Protein AF-A0A8J5FJ52-F1 (afdb_monomer_lite)

pLDDT: mean 80.41, std 10.08, range [41.19, 94.12]

Sequence (96 aa):
MLQAAAGYVKFMQAQVGLLGLFGGPIKDWIAPLEIERRTRVLMSSIQVQEQLAAEGRCVAPREVVKTMVKDGDIMSNLAIACDLTRFIELINIGLH

Foldseek 3Di:
DVVLVVLLVVLVVVLVVQLVVCVDPQPPDPDDPVLNVVSVVCSPDPVSSVVCSVVVHDDHDPVSLVSCQVDPVQCVDPVSVVVSVVVVVVVVVDPD

Radius of gyration: 14.23 Å; chains: 1; bounding box: 29×28×34 Å

Organism: Zingiber officinale (NCBI:txid94328)

Structure (mmCIF, N/CA/C/O backbone):
data_AF-A0A8J5FJ52-F1
#
_entry.id   AF-A0A8J5FJ52-F1
#
loop_
_atom_site.group_PDB
_atom_site.id
_atom_site.type_symbol
_atom_site.label_atom_id
_atom_site.label_alt_id
_atom_site.label_comp_id
_atom_site.label_asym_id
_atom_site.label_entity_id
_atom_site.label_seq_id
_atom_site.pdbx_PDB_ins_code
_atom_site.Cartn_x
_atom_site.Cartn_y
_atom_site.Cartn_z
_atom_site.occupancy
_atom_site.B_iso_or_equiv
_atom_site.auth_seq_id
_atom_site.auth_comp_id
_atom_site.auth_asym_id
_atom_site.auth_atom_id
_atom_site.pdbx_PDB_model_num
ATOM 1 N N . MET A 1 1 ? -16.257 -7.212 18.310 1.00 64.31 1 MET A N 1
ATOM 2 C CA . MET A 1 1 ? -14.977 -6.604 18.749 1.00 64.31 1 MET A CA 1
ATOM 3 C C . MET A 1 1 ? -13.769 -7.261 18.084 1.00 64.31 1 MET A C 1
ATOM 5 O O . MET A 1 1 ? -13.046 -6.566 17.386 1.00 64.31 1 MET A O 1
ATOM 9 N N . LEU A 1 2 ? -13.583 -8.584 18.201 1.00 71.06 2 LEU A N 1
ATOM 10 C CA . LEU A 1 2 ? -12.431 -9.294 17.610 1.00 71.06 2 LEU A CA 1
ATOM 11 C C . LEU A 1 2 ? -12.312 -9.157 16.079 1.00 71.06 2 LEU A C 1
ATOM 13 O O . LEU A 1 2 ? -11.214 -8.975 15.568 1.00 71.06 2 LEU A O 1
ATOM 17 N N . GLN A 1 3 ? -13.429 -9.178 15.346 1.00 73.12 3 GLN A N 1
ATOM 18 C CA . GLN A 1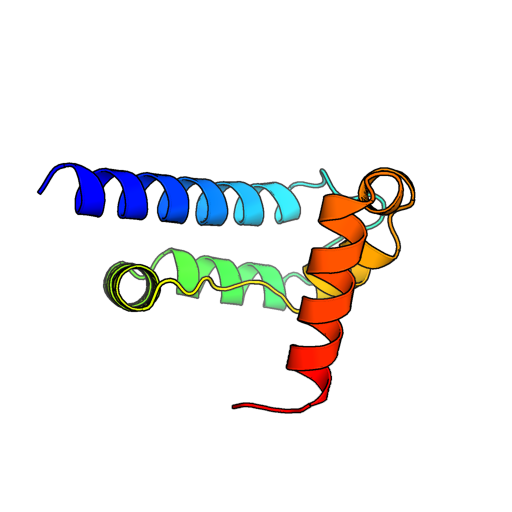 3 ? -13.420 -9.042 13.882 1.00 73.12 3 GLN A CA 1
ATOM 19 C C . GLN A 1 3 ? -12.954 -7.653 13.408 1.00 73.12 3 GLN A C 1
ATOM 21 O O . GLN A 1 3 ? -12.203 -7.558 12.442 1.00 73.12 3 GLN A O 1
ATOM 26 N N . ALA A 1 4 ? -13.343 -6.588 14.117 1.00 74.56 4 ALA A N 1
ATOM 27 C CA . ALA A 1 4 ? -12.885 -5.228 13.827 1.00 74.56 4 ALA A CA 1
ATOM 28 C C . ALA A 1 4 ? -11.383 -5.072 14.122 1.00 74.56 4 ALA A C 1
ATOM 30 O O . ALA A 1 4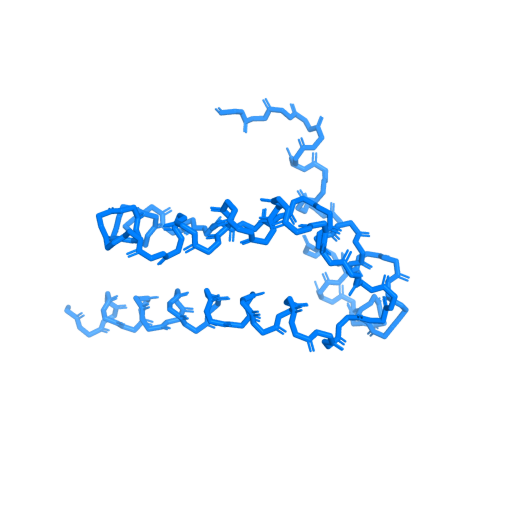 ? -10.647 -4.523 13.306 1.00 74.56 4 ALA A O 1
ATOM 31 N N . ALA A 1 5 ? -10.909 -5.645 15.234 1.00 78.25 5 ALA A N 1
ATOM 32 C CA . ALA A 1 5 ? -9.485 -5.678 15.564 1.00 78.25 5 ALA A CA 1
ATOM 33 C C . ALA A 1 5 ? -8.665 -6.456 14.518 1.00 78.25 5 ALA A C 1
ATOM 35 O O . ALA A 1 5 ? -7.605 -6.001 14.100 1.00 78.25 5 ALA A O 1
ATOM 36 N N . ALA A 1 6 ? -9.178 -7.591 14.030 1.00 81.25 6 ALA A N 1
ATOM 37 C CA . ALA A 1 6 ? -8.538 -8.353 12.959 1.00 81.25 6 ALA A CA 1
ATOM 38 C C . ALA A 1 6 ? -8.458 -7.561 11.640 1.00 81.25 6 ALA A C 1
ATOM 40 O O . ALA A 1 6 ? -7.447 -7.633 10.942 1.00 81.25 6 ALA A O 1
ATOM 41 N N . GLY A 1 7 ? -9.495 -6.781 11.311 1.00 81.38 7 GLY A N 1
ATOM 42 C CA . GLY A 1 7 ? -9.478 -5.863 10.168 1.00 81.38 7 GLY A CA 1
ATOM 43 C C . GLY A 1 7 ? -8.395 -4.790 10.303 1.00 81.38 7 GLY A C 1
ATOM 44 O O . GLY A 1 7 ? -7.610 -4.590 9.379 1.00 81.38 7 GLY A O 1
ATOM 45 N N . TYR A 1 8 ? -8.288 -4.177 11.484 1.00 81.81 8 TYR A N 1
ATOM 46 C CA . TYR A 1 8 ? -7.271 -3.165 11.768 1.00 81.81 8 TYR A CA 1
ATOM 47 C C . TYR A 1 8 ? -5.840 -3.717 11.667 1.00 81.81 8 TYR A C 1
ATOM 49 O O . TYR A 1 8 ? -4.966 -3.083 11.081 1.00 81.81 8 TYR A O 1
ATOM 57 N N . VAL A 1 9 ? -5.599 -4.938 12.160 1.00 85.56 9 VAL A N 1
ATOM 58 C CA . VAL A 1 9 ? -4.291 -5.603 12.027 1.00 85.56 9 VAL A CA 1
ATOM 59 C C . VAL A 1 9 ? -3.931 -5.832 10.558 1.00 85.56 9 VAL A C 1
ATOM 61 O O . VAL A 1 9 ? -2.808 -5.529 10.163 1.00 85.56 9 VAL A O 1
ATOM 64 N N . LYS A 1 10 ? -4.872 -6.310 9.730 1.00 85.31 10 LYS A N 1
ATOM 65 C CA . LYS A 1 10 ? -4.636 -6.490 8.285 1.00 85.31 10 LYS A CA 1
ATOM 66 C 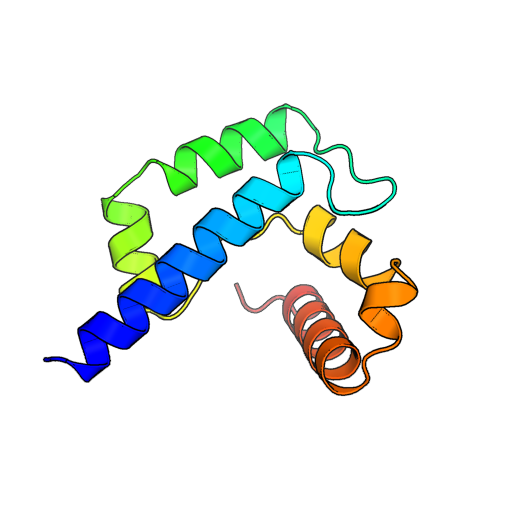C . LYS A 1 10 ? -4.323 -5.168 7.586 1.00 85.31 10 LYS A C 1
ATOM 68 O O . LYS A 1 10 ? -3.426 -5.117 6.750 1.00 85.31 10 LYS A O 1
ATOM 73 N N . PHE A 1 11 ? -5.027 -4.101 7.953 1.00 87.19 11 PHE A N 1
ATOM 74 C CA . PHE A 1 11 ? -4.751 -2.758 7.453 1.00 87.19 11 PHE A CA 1
ATOM 75 C C . PHE A 1 11 ? -3.331 -2.300 7.822 1.00 87.19 11 PHE A C 1
ATOM 77 O O . PHE A 1 11 ? -2.571 -1.903 6.941 1.00 87.19 11 PHE A O 1
ATOM 84 N N . MET A 1 12 ? -2.930 -2.437 9.091 1.00 84.69 12 MET A N 1
ATOM 85 C CA . MET A 1 12 ? -1.578 -2.087 9.547 1.00 84.69 12 MET A CA 1
ATOM 86 C C . MET A 1 12 ? -0.499 -2.919 8.839 1.00 84.69 12 MET A C 1
ATOM 88 O O . MET A 1 12 ? 0.538 -2.387 8.451 1.00 84.69 12 MET A O 1
ATOM 92 N N . GLN A 1 13 ? -0.747 -4.211 8.614 1.00 85.81 13 GLN A N 1
ATOM 93 C CA . GLN A 1 13 ? 0.153 -5.075 7.845 1.00 85.81 13 GLN A CA 1
ATOM 94 C C . GLN A 1 13 ? 0.308 -4.595 6.397 1.00 85.81 13 GLN A C 1
ATOM 96 O O . GLN A 1 13 ? 1.431 -4.536 5.899 1.00 85.81 13 GLN A O 1
ATOM 101 N N . ALA A 1 14 ? -0.785 -4.201 5.738 1.00 85.19 14 ALA A N 1
ATOM 102 C CA . ALA A 1 14 ? -0.739 -3.655 4.383 1.00 85.19 14 ALA A CA 1
ATOM 103 C C . ALA A 1 14 ? 0.049 -2.335 4.321 1.00 85.19 14 ALA A C 1
ATOM 105 O O . ALA A 1 14 ? 0.879 -2.142 3.435 1.00 85.19 14 ALA A O 1
ATOM 106 N N . GLN A 1 15 ? -0.161 -1.454 5.299 1.00 83.81 15 GLN A N 1
ATOM 107 C CA . GLN A 1 15 ? 0.542 -0.179 5.432 1.00 83.81 15 GLN A CA 1
ATOM 108 C C . GLN A 1 15 ? 2.053 -0.357 5.619 1.00 83.81 15 GLN A C 1
ATOM 110 O O . GLN A 1 15 ? 2.856 0.242 4.904 1.00 83.81 15 GLN A O 1
ATOM 115 N N . VAL A 1 16 ? 2.459 -1.224 6.547 1.00 83.56 16 VAL A N 1
ATOM 116 C CA . VAL A 1 16 ? 3.876 -1.537 6.769 1.00 83.56 16 VAL A CA 1
ATOM 117 C C . VAL A 1 16 ? 4.482 -2.224 5.544 1.00 83.56 16 VAL A C 1
ATOM 119 O O . VAL A 1 16 ? 5.602 -1.895 5.158 1.00 83.56 16 VAL A O 1
ATOM 122 N N . GLY A 1 17 ? 3.737 -3.122 4.893 1.00 82.69 17 GLY A N 1
ATOM 123 C CA . GLY A 1 17 ? 4.158 -3.765 3.648 1.00 82.69 17 GLY A CA 1
ATOM 124 C C . GLY A 1 17 ? 4.473 -2.747 2.554 1.00 82.69 17 GLY A C 1
ATOM 125 O O . GLY A 1 17 ? 5.526 -2.826 1.929 1.00 82.69 17 GLY A O 1
ATOM 126 N N . LEU A 1 18 ? 3.621 -1.733 2.391 1.00 80.00 18 LEU A N 1
ATOM 127 C CA . LEU A 1 18 ? 3.841 -0.647 1.442 1.00 80.00 18 LEU A CA 1
ATOM 128 C C . LEU A 1 18 ? 5.075 0.201 1.771 1.00 80.00 18 LEU A C 1
ATOM 130 O O . LEU A 1 18 ? 5.823 0.556 0.864 1.00 80.00 18 LEU A O 1
ATOM 134 N N . LEU A 1 19 ? 5.323 0.500 3.050 1.00 77.75 19 LEU A N 1
ATOM 135 C CA . LEU A 1 19 ? 6.566 1.166 3.457 1.00 77.75 19 LEU A CA 1
ATOM 136 C C . LEU A 1 19 ? 7.792 0.323 3.113 1.00 77.75 19 LEU A C 1
ATOM 138 O O . LEU A 1 19 ? 8.811 0.869 2.695 1.00 77.75 19 LEU A O 1
ATOM 142 N N . GLY A 1 20 ? 7.674 -0.999 3.243 1.00 77.88 20 GLY A N 1
ATOM 143 C CA . GLY A 1 20 ? 8.687 -1.947 2.799 1.00 77.88 20 GLY A CA 1
ATOM 144 C C . GLY A 1 20 ? 9.017 -1.792 1.315 1.00 77.88 20 GLY A C 1
ATOM 145 O O . GLY A 1 20 ? 10.183 -1.903 0.953 1.00 77.88 20 GLY A O 1
ATOM 146 N N . LEU A 1 21 ? 8.038 -1.439 0.471 1.00 74.00 21 LEU A N 1
ATOM 147 C CA . LEU A 1 21 ? 8.242 -1.242 -0.970 1.00 74.00 21 LEU A CA 1
ATOM 148 C C . LEU A 1 21 ? 9.151 -0.048 -1.292 1.00 74.00 21 LEU A C 1
ATOM 150 O O . LEU A 1 21 ? 9.816 -0.058 -2.324 1.00 74.00 21 LEU A O 1
ATOM 154 N N . PHE A 1 22 ? 9.253 0.945 -0.402 1.00 72.44 22 PHE A N 1
ATOM 155 C CA . PHE A 1 22 ? 10.228 2.033 -0.546 1.00 72.44 22 PHE A CA 1
ATOM 156 C C . PHE A 1 22 ? 11.676 1.590 -0.303 1.00 72.44 22 PHE A C 1
ATOM 158 O O . PHE A 1 22 ? 12.595 2.250 -0.774 1.00 72.44 22 PHE A O 1
ATOM 165 N N . GLY A 1 23 ? 11.886 0.471 0.395 1.00 65.75 23 GLY A N 1
ATOM 166 C CA . GLY A 1 23 ? 13.205 -0.085 0.702 1.00 65.75 23 GLY A CA 1
ATOM 167 C C . GLY A 1 23 ? 13.801 -1.003 -0.375 1.00 65.75 23 GLY A C 1
ATOM 168 O O . GLY A 1 23 ? 14.808 -1.647 -0.096 1.00 65.75 23 GLY A O 1
ATOM 169 N N . GLY A 1 24 ? 13.201 -1.095 -1.571 1.00 61.88 24 GLY A N 1
ATOM 170 C CA . GLY A 1 24 ? 13.722 -1.882 -2.703 1.00 61.88 24 GLY A CA 1
ATOM 171 C C . GLY A 1 24 ? 13.264 -3.345 -2.932 1.00 61.88 24 GLY A C 1
ATOM 172 O O . GLY A 1 24 ? 14.027 -4.074 -3.559 1.00 61.88 24 GLY A O 1
ATOM 173 N N . PRO A 1 25 ? 12.076 -3.834 -2.514 1.00 61.66 25 PRO A N 1
ATOM 174 C CA . PRO A 1 25 ? 11.564 -5.144 -2.946 1.00 61.66 25 PRO A CA 1
ATOM 175 C C . PRO A 1 25 ? 11.064 -5.170 -4.396 1.00 61.66 25 PRO A C 1
ATOM 177 O O . PRO A 1 25 ? 11.018 -6.235 -4.999 1.00 61.66 25 PRO A O 1
ATOM 180 N N . ILE A 1 26 ? 10.638 -4.023 -4.939 1.00 63.59 26 ILE A N 1
ATOM 181 C CA . ILE A 1 26 ? 10.149 -3.929 -6.319 1.00 63.59 26 ILE A CA 1
ATOM 182 C C . ILE A 1 26 ? 11.337 -3.640 -7.224 1.00 63.59 26 ILE A C 1
ATOM 184 O O . ILE A 1 26 ? 12.059 -2.659 -7.022 1.00 63.59 26 ILE A O 1
ATOM 188 N N . LYS A 1 27 ? 11.515 -4.482 -8.240 1.00 60.44 27 LYS A N 1
ATOM 189 C CA . LYS A 1 27 ? 12.578 -4.329 -9.227 1.00 60.44 27 LYS A CA 1
ATOM 190 C C . LYS A 1 27 ? 12.451 -2.972 -9.929 1.00 60.44 27 LYS A C 1
ATOM 192 O O . LYS A 1 27 ? 11.368 -2.586 -10.358 1.00 60.44 27 LYS A O 1
ATOM 197 N N . ASP A 1 28 ? 13.558 -2.237 -10.003 1.00 63.19 28 ASP A N 1
ATOM 198 C CA . ASP A 1 28 ? 13.660 -0.920 -10.651 1.00 63.19 28 ASP A CA 1
ATOM 199 C C . ASP A 1 28 ? 12.793 0.203 -10.034 1.00 63.19 28 ASP A C 1
ATOM 201 O O . ASP A 1 28 ? 12.668 1.287 -10.611 1.00 63.19 28 ASP A O 1
ATOM 205 N N . TRP A 1 29 ? 12.226 -0.003 -8.836 1.00 66.50 29 TRP A N 1
ATOM 206 C CA . TRP A 1 29 ? 11.517 1.046 -8.104 1.00 66.50 29 TRP A CA 1
ATOM 207 C C . TRP A 1 29 ? 12.462 1.818 -7.180 1.00 66.50 29 TRP A C 1
ATOM 209 O O . TRP A 1 29 ? 12.863 1.339 -6.120 1.00 66.50 29 TRP A O 1
ATOM 219 N N . ILE A 1 30 ? 12.753 3.061 -7.553 1.00 69.06 30 ILE A N 1
ATOM 220 C CA . ILE A 1 30 ? 13.303 4.069 -6.645 1.00 69.06 30 ILE A CA 1
ATOM 221 C C . ILE A 1 30 ? 12.230 5.137 -6.501 1.00 69.06 30 ILE A C 1
ATOM 223 O O . ILE A 1 30 ? 11.945 5.879 -7.445 1.00 69.06 30 ILE A O 1
ATOM 227 N N . ALA A 1 31 ? 11.610 5.206 -5.324 1.00 69.44 31 ALA A N 1
ATOM 228 C CA . ALA A 1 31 ? 10.647 6.261 -5.066 1.00 69.44 31 ALA A CA 1
ATOM 229 C C . ALA A 1 31 ? 11.345 7.624 -5.126 1.00 69.44 31 ALA A C 1
ATOM 231 O O . ALA A 1 31 ? 12.375 7.813 -4.474 1.00 69.44 31 ALA A O 1
ATOM 232 N N . PRO A 1 32 ? 10.784 8.606 -5.853 1.00 80.75 32 PRO A N 1
ATOM 233 C CA . PRO A 1 32 ? 11.225 9.982 -5.722 1.00 80.75 32 PRO A CA 1
ATOM 234 C C . PRO A 1 32 ? 11.169 10.390 -4.248 1.00 80.75 32 PRO A C 1
ATOM 236 O O . PRO A 1 32 ? 10.150 10.175 -3.586 1.00 80.75 32 PRO A O 1
ATOM 239 N N . LEU A 1 33 ? 12.242 11.008 -3.748 1.00 79.75 33 LEU A N 1
ATOM 240 C CA . LEU A 1 33 ? 12.394 11.387 -2.336 1.00 79.75 33 LEU A CA 1
ATOM 241 C C . LEU A 1 33 ? 11.175 12.160 -1.799 1.00 79.75 33 LEU A C 1
ATOM 243 O O . LEU A 1 33 ? 10.766 12.005 -0.651 1.00 79.75 33 LEU A O 1
ATOM 247 N N . GLU A 1 34 ? 10.562 12.984 -2.648 1.00 82.81 34 GLU A N 1
ATOM 248 C CA . GLU A 1 34 ? 9.356 13.735 -2.316 1.00 82.81 34 GLU A CA 1
ATOM 249 C C . GLU A 1 34 ? 8.120 12.842 -2.109 1.00 82.81 34 GLU A C 1
ATOM 251 O O . GLU A 1 34 ? 7.364 13.058 -1.160 1.00 82.81 34 GLU A O 1
ATOM 256 N N . ILE A 1 35 ? 7.922 11.829 -2.956 1.00 81.94 35 ILE A N 1
ATOM 257 C CA . ILE A 1 35 ? 6.808 10.876 -2.850 1.00 81.94 35 ILE A CA 1
ATOM 258 C C . ILE A 1 35 ? 6.974 10.022 -1.596 1.00 81.94 35 ILE A C 1
ATOM 260 O O . ILE A 1 35 ? 6.018 9.846 -0.837 1.00 81.94 35 ILE A O 1
ATOM 264 N N . GLU A 1 36 ? 8.192 9.546 -1.340 1.00 83.38 36 GLU A N 1
ATOM 265 C CA . GLU A 1 36 ? 8.511 8.798 -0.126 1.00 83.38 36 GLU A CA 1
ATOM 266 C C . GLU A 1 36 ? 8.245 9.648 1.125 1.00 83.38 36 GLU A C 1
ATOM 268 O O . GLU A 1 36 ? 7.541 9.213 2.038 1.00 83.38 36 GLU A O 1
ATOM 273 N N . ARG A 1 37 ? 8.732 10.897 1.150 1.00 84.94 37 ARG A N 1
ATOM 274 C CA . ARG A 1 37 ? 8.537 11.814 2.279 1.00 84.94 37 ARG A CA 1
ATOM 275 C C . ARG A 1 37 ? 7.059 12.089 2.537 1.00 84.94 37 ARG A C 1
ATOM 277 O O . ARG A 1 37 ? 6.620 11.972 3.678 1.00 84.94 37 ARG A O 1
ATOM 284 N N . ARG A 1 38 ? 6.287 12.439 1.503 1.00 86.19 38 ARG A N 1
ATOM 285 C CA . ARG A 1 38 ? 4.842 12.701 1.628 1.00 86.19 38 ARG A CA 1
ATOM 286 C C . ARG A 1 38 ? 4.095 11.467 2.133 1.00 86.19 38 ARG A C 1
ATOM 288 O O . ARG A 1 38 ? 3.285 11.582 3.049 1.00 86.19 38 ARG A O 1
ATOM 295 N N . THR A 1 39 ? 4.413 10.291 1.593 1.00 84.62 39 THR A N 1
ATOM 296 C CA . THR A 1 39 ? 3.794 9.030 2.025 1.00 84.62 39 THR A CA 1
ATOM 297 C C . THR A 1 39 ? 4.127 8.734 3.483 1.00 84.62 39 THR A C 1
ATOM 299 O O . THR A 1 39 ? 3.225 8.482 4.274 1.00 84.62 39 THR A O 1
ATOM 302 N N . ARG A 1 40 ? 5.396 8.869 3.884 1.00 84.31 40 ARG A N 1
ATOM 303 C CA . ARG A 1 40 ? 5.832 8.673 5.271 1.00 84.31 40 ARG A CA 1
ATOM 304 C C . ARG A 1 40 ? 5.127 9.624 6.241 1.00 84.31 40 ARG A C 1
ATOM 306 O O . ARG A 1 40 ? 4.712 9.189 7.310 1.00 84.31 40 ARG A O 1
ATOM 313 N N . VAL A 1 41 ? 4.946 10.894 5.866 1.00 88.94 41 VAL A N 1
ATOM 314 C CA . VAL A 1 41 ? 4.202 11.872 6.679 1.00 88.94 41 VAL A CA 1
ATOM 315 C C . VAL A 1 41 ? 2.749 11.432 6.868 1.00 88.94 41 VAL A C 1
ATOM 317 O O . VAL A 1 41 ? 2.280 11.375 8.003 1.00 88.94 41 VAL A O 1
ATOM 320 N N . LEU A 1 42 ? 2.054 11.054 5.790 1.00 86.81 42 LEU A N 1
ATOM 321 C CA . LEU A 1 42 ? 0.669 10.573 5.870 1.00 86.81 42 LEU A CA 1
ATOM 322 C C . LEU A 1 42 ? 0.558 9.322 6.748 1.00 86.81 42 LEU A C 1
ATOM 324 O O . LEU A 1 42 ? -0.314 9.248 7.611 1.00 86.81 42 LEU A O 1
ATOM 328 N N . MET A 1 43 ? 1.481 8.375 6.579 1.00 84.44 43 MET A N 1
ATOM 329 C CA . MET A 1 43 ? 1.525 7.126 7.343 1.00 84.44 43 MET A CA 1
ATOM 330 C C . MET A 1 43 ? 1.863 7.322 8.823 1.00 84.44 43 MET A C 1
ATOM 332 O O . MET A 1 43 ? 1.427 6.536 9.656 1.00 84.44 43 MET A O 1
ATOM 336 N N . SER A 1 44 ? 2.584 8.390 9.171 1.00 85.94 44 SER A N 1
ATOM 337 C CA . SER A 1 44 ? 2.878 8.737 10.567 1.00 85.94 44 SER A CA 1
ATOM 338 C C . SER A 1 44 ? 1.708 9.397 11.308 1.00 85.94 44 SER A C 1
ATOM 340 O O . SER A 1 44 ? 1.727 9.475 12.535 1.00 85.94 44 SER A O 1
ATOM 342 N N . SER A 1 45 ? 0.686 9.873 10.588 1.00 90.25 45 SER A N 1
ATOM 343 C CA . SER A 1 45 ? -0.471 10.533 11.193 1.00 90.25 45 SER A CA 1
ATOM 344 C C . SER A 1 45 ? -1.505 9.512 11.664 1.00 90.25 45 SER A C 1
ATOM 346 O O . SER A 1 45 ? -2.272 8.985 10.861 1.00 90.25 45 SER A O 1
ATOM 348 N N . ILE A 1 46 ? -1.559 9.272 12.978 1.00 86.38 46 ILE A N 1
ATOM 349 C CA . ILE A 1 46 ? -2.504 8.330 13.609 1.00 86.38 46 ILE A CA 1
ATOM 350 C C . ILE A 1 46 ? -3.946 8.624 13.188 1.00 86.38 46 ILE A C 1
ATOM 352 O O . ILE A 1 46 ? -4.645 7.720 12.747 1.00 86.38 46 ILE A O 1
ATOM 356 N N . GLN A 1 47 ? -4.365 9.891 13.236 1.00 89.62 47 GLN A N 1
ATOM 357 C CA . GLN A 1 47 ? -5.731 10.287 12.885 1.00 89.62 47 GLN A CA 1
ATOM 358 C C . GLN A 1 47 ? -6.082 9.943 11.429 1.00 89.62 47 GLN A C 1
ATOM 360 O O . GLN A 1 47 ? -7.189 9.495 11.140 1.00 89.62 47 GLN A O 1
ATOM 365 N N . VAL A 1 48 ? -5.133 10.122 10.505 1.00 89.06 48 VAL A N 1
ATOM 366 C CA . VAL A 1 48 ? -5.317 9.726 9.101 1.00 89.06 48 VAL A CA 1
ATOM 367 C C . VAL A 1 48 ? -5.410 8.205 8.990 1.00 89.06 48 VAL A C 1
ATOM 369 O O . VAL A 1 48 ? -6.246 7.703 8.245 1.00 89.06 48 VAL A O 1
ATOM 372 N N . GLN A 1 49 ? -4.599 7.464 9.750 1.00 86.81 49 GLN A N 1
ATOM 373 C CA . GLN A 1 49 ? -4.607 6.003 9.712 1.00 86.81 49 GLN A CA 1
ATOM 374 C C . GLN A 1 49 ? -5.869 5.380 10.294 1.00 86.81 49 GLN A C 1
ATOM 376 O O . GLN A 1 49 ? -6.410 4.449 9.702 1.00 86.81 49 GLN A O 1
ATOM 381 N N . GLU A 1 50 ? -6.382 5.917 11.393 1.00 86.44 50 GLU A N 1
ATOM 382 C CA . GLU A 1 50 ? -7.651 5.479 11.971 1.00 86.44 50 GLU A CA 1
ATOM 383 C C . GLU A 1 50 ? -8.816 5.724 11.009 1.00 86.44 50 GLU A C 1
ATOM 385 O O . GLU A 1 50 ? -9.639 4.830 10.811 1.00 86.44 50 GLU A O 1
ATOM 390 N N . GLN A 1 51 ? -8.847 6.887 10.347 1.00 89.38 51 GLN A N 1
ATOM 391 C CA . GLN A 1 51 ? -9.883 7.202 9.363 1.00 89.38 51 GLN A CA 1
ATOM 392 C C . GLN A 1 51 ? -9.824 6.260 8.154 1.00 89.38 51 GLN A C 1
ATOM 394 O O . GLN A 1 51 ? -10.837 5.682 7.764 1.00 89.38 51 GLN A O 1
ATOM 399 N N . LEU A 1 52 ? -8.635 6.056 7.585 1.00 87.62 52 LEU A N 1
ATOM 400 C CA . LEU A 1 52 ? -8.440 5.141 6.460 1.00 87.62 52 LEU A CA 1
ATOM 401 C C . LEU A 1 52 ? -8.823 3.704 6.827 1.00 87.62 52 LEU A C 1
ATOM 403 O O . LEU A 1 52 ? -9.493 3.030 6.046 1.00 87.62 52 LEU A O 1
ATOM 407 N N . ALA A 1 53 ? -8.455 3.250 8.027 1.00 87.31 53 ALA A N 1
ATOM 408 C CA . ALA A 1 53 ? -8.823 1.929 8.515 1.00 87.31 53 ALA A CA 1
ATOM 409 C C . ALA A 1 53 ? -10.339 1.776 8.686 1.00 87.31 53 ALA A C 1
ATOM 411 O O . ALA A 1 53 ? -10.892 0.745 8.299 1.00 87.31 53 ALA A O 1
ATOM 412 N N . ALA A 1 54 ? -11.016 2.793 9.230 1.00 86.44 54 ALA A N 1
ATOM 413 C CA . ALA A 1 54 ? -12.470 2.804 9.390 1.00 86.44 54 ALA A CA 1
ATOM 414 C C . ALA A 1 54 ? -13.202 2.727 8.040 1.00 86.44 54 ALA A C 1
ATOM 416 O O . ALA A 1 54 ? -14.259 2.109 7.935 1.00 86.44 54 ALA A O 1
ATOM 417 N N . GLU A 1 55 ? -12.613 3.311 6.999 1.00 86.69 55 GLU A N 1
ATOM 418 C CA . GLU A 1 55 ? -13.135 3.304 5.631 1.00 86.69 55 GLU A CA 1
ATOM 419 C C . GLU A 1 55 ? -12.673 2.093 4.803 1.00 86.69 55 GLU A C 1
ATOM 421 O O . GLU A 1 55 ? -13.094 1.935 3.658 1.00 86.69 55 GLU A O 1
ATOM 426 N N . GLY A 1 56 ? -11.789 1.248 5.345 1.00 81.50 56 GLY A N 1
ATOM 427 C CA . GLY A 1 56 ? -11.191 0.128 4.616 1.00 81.50 56 GLY A CA 1
ATOM 428 C C . GLY A 1 56 ? -10.303 0.555 3.440 1.00 81.50 56 GLY A C 1
ATOM 429 O O . GLY A 1 56 ? -10.144 -0.203 2.485 1.00 81.50 56 GLY A O 1
ATOM 430 N N . ARG A 1 57 ? -9.741 1.766 3.483 1.00 84.12 57 ARG A N 1
ATOM 431 C CA . ARG A 1 57 ? -8.868 2.338 2.446 1.00 84.12 57 ARG A CA 1
ATOM 432 C C . ARG A 1 57 ? -7.417 2.327 2.901 1.00 84.12 57 ARG A C 1
ATOM 434 O O . ARG A 1 57 ? -7.160 2.276 4.090 1.00 84.12 57 ARG A O 1
ATOM 441 N N . CYS A 1 58 ? -6.457 2.413 1.983 1.00 83.81 58 CYS A N 1
ATOM 442 C CA . CYS A 1 58 ? -5.041 2.609 2.306 1.00 83.81 58 CYS A CA 1
ATOM 443 C C . CYS A 1 58 ? -4.428 3.707 1.428 1.00 83.81 58 CYS A C 1
ATOM 445 O O . CYS A 1 58 ? -4.922 4.003 0.341 1.00 83.81 58 CYS A O 1
ATOM 447 N N . VAL A 1 59 ? -3.347 4.325 1.904 1.00 83.12 59 VAL A N 1
ATOM 448 C CA . VAL A 1 59 ? -2.525 5.213 1.069 1.00 83.12 59 VAL A CA 1
ATOM 449 C C . VAL A 1 59 ? -1.607 4.330 0.249 1.00 83.12 59 VAL A C 1
ATOM 451 O O . VAL A 1 59 ? -0.964 3.481 0.840 1.00 83.12 59 VAL A O 1
ATOM 454 N N . ALA A 1 60 ? -1.512 4.543 -1.062 1.00 80.81 60 ALA A N 1
ATOM 455 C CA . ALA A 1 60 ? -0.516 3.910 -1.923 1.00 80.81 60 ALA A CA 1
ATOM 456 C C . ALA A 1 60 ? -0.016 4.920 -2.969 1.00 80.81 60 ALA A C 1
ATOM 458 O O . ALA A 1 60 ? -0.844 5.555 -3.627 1.00 80.81 60 ALA A O 1
ATOM 459 N N . PRO A 1 61 ? 1.306 5.091 -3.163 1.00 80.00 61 PRO A N 1
ATOM 460 C CA . PRO A 1 61 ? 1.812 5.895 -4.265 1.00 80.00 61 PRO A CA 1
ATOM 461 C C . PRO A 1 61 ? 1.394 5.283 -5.597 1.00 80.00 61 PRO A C 1
ATOM 463 O O . PRO A 1 61 ? 1.593 4.089 -5.841 1.00 80.00 61 PRO A O 1
ATOM 466 N N . ARG A 1 62 ? 0.854 6.108 -6.492 1.00 81.06 62 ARG A N 1
ATOM 467 C CA . ARG A 1 62 ? 0.375 5.657 -7.804 1.00 81.06 62 ARG A CA 1
ATOM 468 C C . ARG A 1 62 ? 1.490 4.993 -8.612 1.00 81.06 62 ARG A C 1
ATOM 470 O O . ARG A 1 62 ? 1.255 4.061 -9.373 1.00 81.06 62 ARG A O 1
ATOM 477 N N . GLU A 1 63 ? 2.704 5.486 -8.460 1.00 79.38 63 GLU A N 1
ATOM 478 C CA . GLU A 1 63 ? 3.893 5.026 -9.155 1.00 79.38 63 GLU A CA 1
ATOM 479 C C . GLU A 1 63 ? 4.339 3.631 -8.686 1.00 79.38 63 GLU A C 1
ATOM 481 O O . GLU A 1 63 ? 4.744 2.824 -9.521 1.00 79.38 63 GLU A O 1
ATOM 486 N N . VAL A 1 64 ? 4.171 3.304 -7.397 1.00 79.62 64 VAL A N 1
ATOM 487 C CA . VAL A 1 64 ? 4.401 1.945 -6.868 1.00 79.62 64 VAL A CA 1
ATOM 488 C C . VAL A 1 64 ? 3.471 0.959 -7.570 1.00 79.62 64 VAL A C 1
ATOM 490 O O . VAL A 1 64 ? 3.921 -0.036 -8.129 1.00 79.62 64 VAL A O 1
ATOM 493 N N . VAL A 1 65 ? 2.180 1.288 -7.630 1.00 82.00 65 VAL A N 1
ATOM 494 C CA . VAL A 1 65 ? 1.146 0.456 -8.266 1.00 82.00 65 VAL A CA 1
ATOM 495 C C . VAL A 1 65 ? 1.427 0.269 -9.759 1.00 82.00 65 VAL A C 1
ATOM 497 O O . VAL A 1 65 ? 1.348 -0.839 -10.283 1.00 82.00 65 VAL A O 1
ATOM 500 N N . LYS A 1 66 ? 1.817 1.342 -10.457 1.00 82.62 66 LYS A N 1
ATOM 501 C CA . LYS A 1 66 ? 2.218 1.268 -11.871 1.00 82.62 66 LYS A CA 1
ATOM 502 C C . LYS A 1 66 ? 3.445 0.386 -12.088 1.00 82.62 66 LYS A C 1
ATOM 504 O O . LYS A 1 66 ? 3.552 -0.229 -13.145 1.00 82.62 66 LYS A O 1
ATOM 509 N N . THR A 1 67 ? 4.375 0.360 -11.137 1.00 83.06 67 THR A N 1
ATOM 510 C CA . THR A 1 67 ? 5.587 -0.462 -11.234 1.00 83.06 67 THR A CA 1
ATOM 511 C C . THR A 1 67 ? 5.267 -1.931 -10.976 1.00 83.06 67 THR A C 1
ATOM 513 O O . THR A 1 67 ? 5.735 -2.778 -11.725 1.00 83.06 67 THR A O 1
ATOM 516 N N . MET A 1 68 ? 4.370 -2.230 -10.031 1.00 84.00 68 MET A N 1
ATOM 517 C CA . MET A 1 68 ? 3.888 -3.595 -9.783 1.00 84.00 68 MET A CA 1
ATOM 518 C C . MET A 1 68 ? 3.265 -4.243 -11.025 1.00 84.00 68 MET A C 1
ATOM 520 O O . MET A 1 68 ? 3.487 -5.418 -11.276 1.00 84.00 68 MET A O 1
ATOM 524 N N . VAL A 1 69 ? 2.542 -3.477 -11.848 1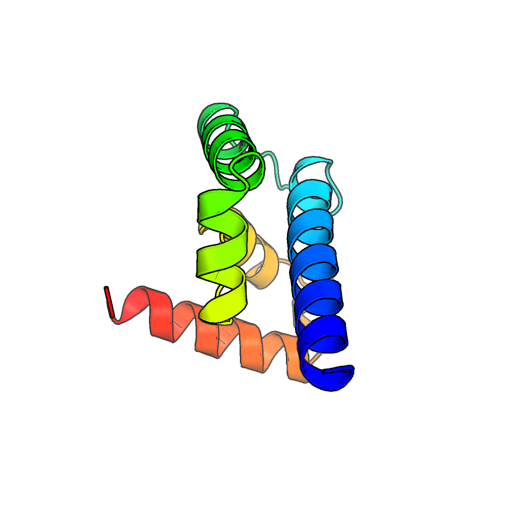.00 85.44 69 VAL A N 1
ATOM 525 C CA . VAL A 1 69 ? 1.948 -3.997 -13.097 1.00 85.44 69 VAL A CA 1
ATOM 526 C C . VAL A 1 69 ? 2.977 -4.243 -14.204 1.00 85.44 69 VAL A C 1
ATOM 528 O O . VAL A 1 69 ? 2.709 -4.974 -15.154 1.00 85.44 69 VAL A O 1
ATOM 531 N N . LYS A 1 70 ? 4.171 -3.658 -14.093 1.00 84.94 70 LYS A N 1
ATOM 532 C CA . LYS A 1 70 ? 5.289 -3.931 -15.006 1.00 84.94 70 LYS A CA 1
ATOM 533 C C . LYS A 1 70 ? 6.168 -5.087 -14.530 1.00 84.94 70 LYS A C 1
ATOM 535 O O . LYS A 1 70 ? 7.014 -5.544 -15.294 1.00 84.94 70 LYS A O 1
ATOM 540 N N . ASP A 1 71 ? 5.990 -5.534 -13.292 1.00 85.88 71 ASP A N 1
ATOM 541 C CA . ASP A 1 71 ? 6.764 -6.616 -12.703 1.00 85.88 71 ASP A CA 1
ATOM 542 C C . ASP A 1 71 ? 6.201 -7.972 -13.158 1.00 85.88 71 ASP A C 1
ATOM 544 O O . ASP A 1 71 ? 5.060 -8.335 -12.862 1.00 85.88 71 ASP A O 1
ATOM 548 N N . GLY A 1 72 ? 7.003 -8.713 -13.926 1.00 84.56 72 GLY A N 1
ATOM 549 C CA . GLY A 1 72 ? 6.599 -9.998 -14.494 1.00 84.56 72 GLY A CA 1
ATOM 550 C C . GLY A 1 72 ? 6.350 -11.083 -13.446 1.00 84.56 72 GLY A C 1
ATOM 551 O O . GLY A 1 72 ? 5.493 -11.938 -13.666 1.00 84.56 72 GLY A O 1
ATOM 552 N N . ASP A 1 73 ? 7.031 -11.028 -12.299 1.00 87.44 73 ASP A N 1
ATOM 553 C CA . ASP A 1 73 ? 6.858 -12.007 -11.226 1.00 87.44 73 ASP A CA 1
ATOM 554 C C . ASP A 1 73 ? 5.531 -11.760 -10.503 1.00 87.44 73 ASP A C 1
ATOM 556 O O . ASP A 1 73 ? 4.773 -12.701 -10.258 1.00 87.44 73 ASP A O 1
ATOM 560 N N . ILE A 1 74 ? 5.184 -10.494 -10.250 1.00 86.00 74 ILE A N 1
ATOM 561 C CA . ILE A 1 74 ? 3.880 -10.112 -9.684 1.00 86.00 74 ILE A CA 1
ATOM 562 C C . ILE A 1 74 ? 2.741 -10.494 -10.638 1.00 86.00 74 ILE A C 1
ATOM 564 O O . ILE A 1 74 ? 1.763 -11.121 -10.223 1.00 86.00 74 ILE A O 1
ATOM 568 N N . MET A 1 75 ? 2.876 -10.159 -11.923 1.00 88.56 75 MET A N 1
ATOM 569 C CA . MET A 1 75 ? 1.839 -10.408 -12.929 1.00 88.56 75 MET A CA 1
ATOM 570 C C . MET A 1 75 ? 1.720 -11.884 -13.341 1.00 88.56 75 MET A C 1
ATOM 572 O O . MET A 1 75 ? 0.733 -12.259 -13.973 1.00 88.56 75 MET A O 1
ATOM 576 N N . SER A 1 76 ? 2.674 -12.741 -12.957 1.00 92.44 76 SER A N 1
ATOM 577 C CA . SER A 1 76 ? 2.578 -14.194 -13.156 1.00 92.44 76 SER A CA 1
ATOM 578 C C . SER A 1 76 ? 1.463 -14.837 -12.319 1.00 92.44 76 SER A C 1
ATOM 580 O O . SER A 1 76 ? 0.941 -15.897 -12.674 1.00 92.44 76 SER A O 1
ATOM 582 N N . ASN A 1 77 ? 1.054 -14.188 -11.223 1.00 94.12 77 ASN A N 1
ATOM 583 C CA . ASN A 1 77 ? -0.064 -14.630 -10.406 1.00 94.12 77 ASN A CA 1
ATOM 584 C C . ASN A 1 77 ? -1.379 -14.058 -10.951 1.00 94.12 77 ASN A C 1
ATOM 586 O O . ASN A 1 77 ? -1.652 -12.867 -10.817 1.00 94.12 77 ASN A O 1
ATOM 590 N N . LEU A 1 78 ? -2.224 -14.927 -11.511 1.00 90.12 78 LEU A N 1
ATOM 591 C CA . LEU A 1 78 ? -3.469 -14.525 -12.172 1.00 90.12 78 LEU A CA 1
ATOM 592 C C . LEU A 1 78 ? -4.428 -13.743 -11.260 1.00 90.12 78 LEU A C 1
ATOM 594 O O . LEU A 1 78 ? -5.033 -12.774 -11.709 1.00 90.12 78 LEU A O 1
ATOM 598 N N . ALA A 1 79 ? -4.561 -14.136 -9.989 1.00 91.81 79 ALA A N 1
ATOM 599 C CA . ALA A 1 79 ? -5.458 -13.451 -9.059 1.00 91.81 79 ALA A CA 1
ATOM 600 C C . ALA A 1 79 ? -4.971 -12.021 -8.781 1.00 91.81 79 ALA A C 1
ATOM 602 O O . ALA A 1 79 ? -5.738 -11.067 -8.885 1.00 91.81 79 ALA A O 1
ATOM 603 N N . ILE A 1 80 ? -3.669 -11.874 -8.519 1.00 89.38 80 ILE A N 1
ATOM 604 C CA . ILE A 1 80 ? -3.034 -10.574 -8.277 1.00 89.38 80 ILE A CA 1
ATOM 605 C C . ILE A 1 80 ? -3.092 -9.698 -9.535 1.00 89.38 80 ILE A C 1
ATOM 607 O O . ILE A 1 80 ? -3.406 -8.513 -9.444 1.00 89.38 80 ILE A O 1
ATOM 611 N N . ALA A 1 81 ? -2.837 -10.278 -10.709 1.00 90.12 81 ALA A N 1
ATOM 612 C CA . ALA A 1 81 ? -2.896 -9.583 -11.988 1.00 90.12 81 ALA A CA 1
ATOM 613 C C . ALA A 1 81 ? -4.294 -9.005 -12.258 1.00 90.12 81 ALA A C 1
ATOM 615 O O . ALA A 1 81 ? -4.415 -7.821 -12.570 1.00 90.12 81 ALA A O 1
ATOM 616 N N . CYS A 1 82 ? -5.354 -9.804 -12.081 1.00 89.50 82 CYS A N 1
ATOM 617 C CA . CYS A 1 82 ? -6.732 -9.339 -12.245 1.00 89.50 82 CYS A CA 1
ATOM 618 C C . CYS A 1 82 ? -7.077 -8.193 -11.283 1.00 89.50 82 CYS A C 1
ATOM 620 O O . CYS A 1 82 ? -7.653 -7.188 -11.711 1.00 89.50 82 CYS A O 1
ATOM 622 N N . ASP A 1 83 ? -6.701 -8.320 -10.009 1.00 89.94 83 ASP A N 1
ATOM 623 C CA . ASP A 1 83 ? -6.963 -7.294 -8.998 1.00 89.94 83 ASP A CA 1
ATOM 624 C C . ASP A 1 83 ? -6.223 -5.985 -9.311 1.00 89.94 83 ASP A C 1
ATOM 626 O O . ASP A 1 83 ? -6.823 -4.908 -9.267 1.00 89.94 83 ASP A O 1
ATOM 630 N N . LEU A 1 84 ? -4.946 -6.060 -9.698 1.00 87.94 84 LEU A N 1
ATOM 631 C CA . LEU A 1 84 ? -4.140 -4.893 -10.068 1.00 87.94 84 LEU A CA 1
ATOM 632 C C . LEU A 1 84 ? -4.657 -4.200 -11.332 1.00 87.94 84 LEU A C 1
ATOM 634 O O . LEU A 1 84 ? -4.736 -2.970 -11.359 1.00 87.94 84 LEU A O 1
ATOM 638 N N . THR A 1 85 ? -5.033 -4.956 -12.368 1.00 87.75 85 THR A N 1
ATOM 639 C CA . THR A 1 85 ? -5.610 -4.389 -13.596 1.00 87.75 85 THR A CA 1
ATOM 640 C C . THR A 1 85 ? -6.896 -3.633 -13.283 1.00 87.75 85 THR A C 1
ATOM 642 O O . THR A 1 85 ? -7.013 -2.458 -13.636 1.00 87.75 85 THR A O 1
ATOM 645 N N . ARG A 1 86 ? -7.813 -4.252 -12.529 1.00 86.50 86 ARG A N 1
ATOM 646 C CA . ARG A 1 86 ? -9.056 -3.607 -12.093 1.00 86.50 86 ARG A CA 1
ATOM 647 C C . ARG A 1 86 ? -8.783 -2.356 -11.258 1.00 86.50 86 ARG A C 1
ATOM 649 O O . ARG A 1 86 ? -9.452 -1.338 -11.420 1.00 86.50 86 ARG A O 1
A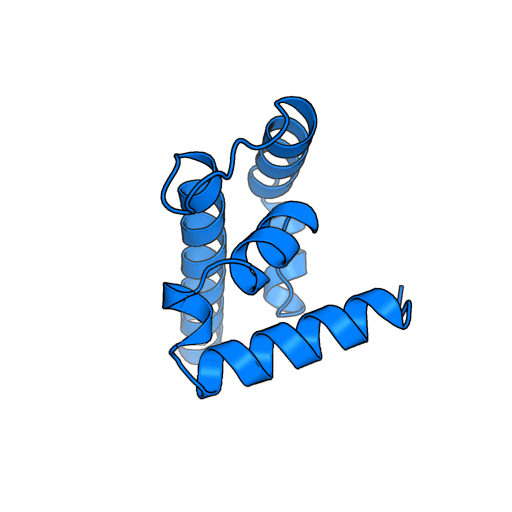TOM 656 N N . PHE A 1 87 ? -7.801 -2.414 -10.365 1.00 84.12 87 PHE A N 1
ATOM 657 C CA . PHE A 1 87 ? -7.425 -1.280 -9.528 1.00 84.12 87 PHE A CA 1
ATOM 658 C C . PHE A 1 87 ? -6.892 -0.097 -10.356 1.00 84.12 87 PHE A C 1
ATOM 660 O O . PHE A 1 87 ? -7.280 1.047 -10.118 1.00 84.12 87 PHE A O 1
ATOM 667 N N . ILE A 1 88 ? -6.065 -0.350 -11.377 1.00 83.12 88 ILE A N 1
ATOM 668 C CA . ILE A 1 88 ? -5.580 0.695 -12.293 1.00 83.12 88 ILE A CA 1
ATOM 669 C C . ILE A 1 88 ? -6.716 1.301 -13.122 1.00 83.12 88 ILE A C 1
ATOM 671 O O . ILE A 1 88 ? -6.743 2.519 -13.314 1.00 83.12 88 ILE A O 1
ATOM 675 N N . GLU A 1 89 ? -7.649 0.483 -13.608 1.00 82.69 89 GLU A N 1
ATOM 676 C CA . GLU A 1 89 ? -8.824 0.964 -14.341 1.00 82.69 89 GLU A CA 1
ATOM 677 C C . GLU A 1 89 ? -9.662 1.913 -13.480 1.00 82.69 89 GLU A C 1
ATOM 679 O O . GLU A 1 89 ? -9.992 3.011 -13.924 1.00 82.69 89 GLU A O 1
ATOM 684 N N . LEU A 1 90 ? -9.910 1.554 -12.217 1.00 77.88 90 LEU A N 1
ATOM 685 C CA . LEU A 1 90 ? -10.633 2.405 -11.267 1.00 77.88 90 LEU A CA 1
ATOM 686 C C . LEU A 1 90 ? -9.930 3.749 -11.027 1.00 77.88 90 LEU A C 1
ATOM 688 O O . LEU A 1 90 ? -10.588 4.789 -11.012 1.00 77.88 90 LEU A O 1
ATOM 692 N N . ILE A 1 91 ? -8.598 3.751 -10.904 1.00 72.50 91 ILE A N 1
ATOM 693 C CA . ILE A 1 91 ? -7.814 4.989 -10.761 1.00 72.50 91 ILE A CA 1
ATOM 694 C C . ILE A 1 91 ? -7.923 5.870 -12.013 1.00 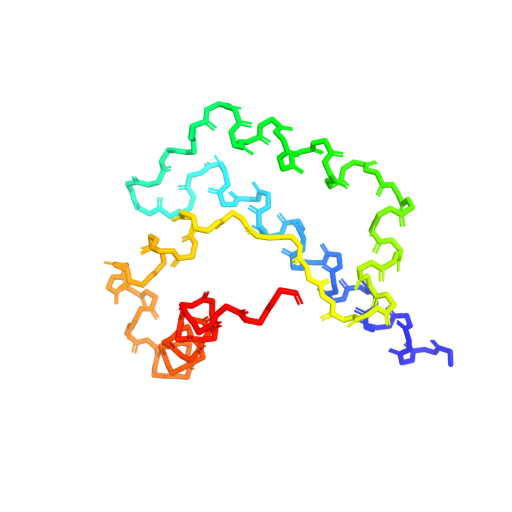72.50 91 ILE A C 1
ATOM 696 O O . ILE A 1 91 ? -7.971 7.094 -11.906 1.00 72.50 91 ILE A O 1
ATOM 700 N N . ASN A 1 92 ? -7.942 5.274 -13.207 1.00 68.00 92 ASN A N 1
ATOM 701 C CA . ASN A 1 92 ? -8.007 6.022 -14.464 1.00 68.00 92 ASN A CA 1
ATOM 702 C C . ASN A 1 92 ? -9.413 6.565 -14.775 1.00 68.00 92 ASN A C 1
ATOM 704 O O . ASN A 1 92 ? -9.521 7.529 -15.529 1.00 68.00 92 ASN A O 1
ATOM 708 N N . ILE A 1 93 ? -10.466 5.991 -14.184 1.00 66.88 93 ILE A N 1
ATOM 709 C CA . ILE A 1 93 ? -11.861 6.439 -14.347 1.00 66.88 93 ILE A CA 1
ATOM 710 C C . ILE A 1 93 ? -12.196 7.652 -13.451 1.00 66.88 93 ILE A C 1
ATOM 712 O O . ILE A 1 93 ? -13.195 8.327 -13.682 1.00 66.88 93 ILE A O 1
ATOM 716 N N . GLY A 1 94 ? -11.339 8.012 -12.487 1.00 49.62 94 GLY A N 1
ATOM 717 C CA . GLY A 1 94 ? -11.456 9.282 -11.762 1.00 49.62 94 GLY A CA 1
ATOM 718 C C . GLY A 1 94 ? -12.609 9.352 -10.756 1.00 49.62 94 GLY A C 1
ATOM 719 O O . GLY A 1 94 ? -13.232 10.402 -10.624 1.00 49.62 94 GLY A O 1
ATOM 720 N N . LEU A 1 95 ? -12.896 8.270 -10.024 1.00 41.53 95 LEU A N 1
ATOM 721 C CA . LEU A 1 95 ? -13.701 8.392 -8.804 1.00 41.53 95 LEU A CA 1
ATOM 722 C C . LEU A 1 95 ? -12.830 8.991 -7.693 1.00 41.53 95 LEU A C 1
ATOM 724 O O . LEU A 1 95 ? -12.021 8.297 -7.075 1.00 41.53 95 LEU A O 1
ATOM 728 N N . HIS A 1 96 ? -12.975 10.307 -7.544 1.00 41.19 96 HIS A N 1
ATOM 729 C CA . HIS A 1 96 ? -12.323 11.169 -6.566 1.00 41.19 96 HIS A CA 1
ATOM 730 C C . HIS A 1 96 ? -13.090 11.222 -5.242 1.00 41.19 96 HIS A C 1
ATOM 732 O O . HIS A 1 96 ? -14.339 11.132 -5.279 1.00 41.19 96 HIS A O 1
#

Secondary structure (DSSP, 8-state):
-HHHHHHHHHHHHHHHHHHHHTTS-STT----HHHHHHHHHHHH-HHHHHHHHHTT-----HHHHHHHTT-HHHHTSHHHHHHHHHHHHHHHHT--